Protein AF-A0A966IT15-F1 (afdb_monomer)

Solvent-accessible surface area (backbone atoms only — not comparable to full-atom values): 4476 Å² total; per-residue (Å²): 140,80,90,75,96,66,67,68,88,51,68,65,27,53,52,45,51,52,51,49,62,70,33,67,91,46,103,55,92,79,84,82,83,88,76,76,46,40,56,90,46,38,84,85,42,72,93,58,76,58,40,57,64,69,58,53,53,54,49,54,54,52,52,54,61,71,74,104

Radius of gyration: 14.48 Å; Cα contacts (8 Å, |Δi|>4): 36; chains: 1; bounding box: 33×26×35 Å

Sequence (68 aa):
ASLSLSAGTFVCNHVFYAVQHFCRDKNVQSGFIHVPLMESQKDEFPGLPTLNLEVLVKAIKAVIKALS

Mean predicted aligned error: 2.58 Å

Foldseek 3Di:
DDDDPDPDDDPQVVVQVVVCVVCVPPPDDGDHDDDFAAPVCCVVPPPGDHDHPVVVVVVVVVVVVVVD

Secondary structure (DSSP, 8-state):
----S---SSHHHHHHHHHHHHHTTSS--------PEEGGGTTTSTTS-EE-HHHHHHHHHHHHHHH-

pLDDT: mean 96.91, std 2.62, range [79.5, 98.56]

Structure (mmCIF, N/CA/C/O backbone):
data_AF-A0A966IT15-F1
#
_entry.id   AF-A0A966IT15-F1
#
loop_
_atom_site.group_PDB
_atom_site.id
_atom_site.type_symbol
_atom_site.label_atom_id
_atom_site.label_alt_id
_atom_site.label_comp_id
_atom_site.label_asym_id
_atom_site.label_entity_id
_atom_site.label_seq_id
_atom_site.pdbx_PDB_ins_code
_atom_site.Cartn_x
_atom_site.Cartn_y
_atom_site.Cartn_z
_atom_site.occupancy
_atom_site.B_iso_or_equiv
_atom_site.auth_seq_id
_atom_site.auth_comp_id
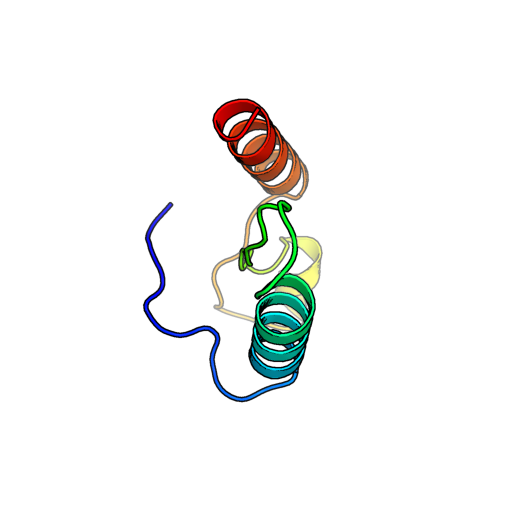_atom_site.auth_asym_id
_atom_site.auth_atom_id
_atom_site.pdbx_PDB_model_num
ATOM 1 N N . ALA A 1 1 ? 2.021 10.647 -7.799 1.00 89.19 1 ALA A N 1
ATOM 2 C CA . ALA A 1 1 ? 1.245 9.657 -7.023 1.00 89.19 1 ALA A CA 1
ATOM 3 C C . ALA A 1 1 ? -0.178 9.622 -7.565 1.00 89.19 1 ALA A C 1
ATOM 5 O O . ALA A 1 1 ? -0.613 10.630 -8.112 1.00 89.19 1 ALA A O 1
ATOM 6 N N . SER A 1 2 ? -0.875 8.496 -7.444 1.00 95.56 2 SER A N 1
ATOM 7 C CA . SER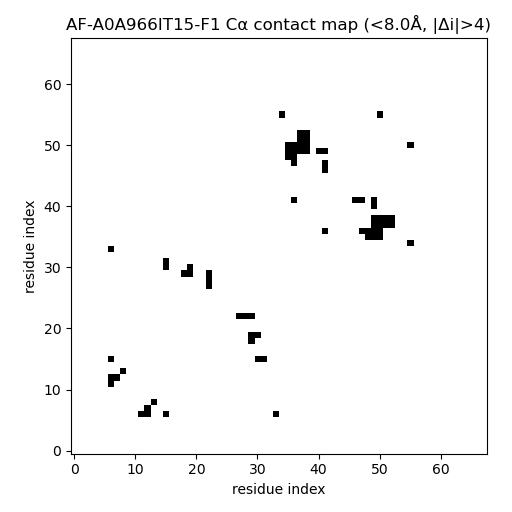 A 1 2 ? -2.262 8.325 -7.895 1.00 95.56 2 SER A CA 1
ATOM 8 C C . SER A 1 2 ? -3.029 7.441 -6.911 1.00 95.56 2 SER A C 1
ATOM 10 O O . SER A 1 2 ? -2.425 6.667 -6.168 1.00 95.56 2 SER A O 1
ATOM 12 N N . LEU A 1 3 ? -4.358 7.567 -6.894 1.00 96.62 3 LEU A N 1
ATOM 13 C CA . LEU A 1 3 ? -5.231 6.669 -6.140 1.00 96.62 3 LEU A CA 1
ATOM 14 C C . LEU A 1 3 ? -5.383 5.351 -6.906 1.00 96.62 3 LEU A C 1
ATOM 16 O O . LEU A 1 3 ? -5.755 5.364 -8.079 1.00 96.62 3 LEU A O 1
ATOM 20 N N . SER A 1 4 ? -5.128 4.225 -6.238 1.00 97.62 4 SER A N 1
ATOM 21 C CA . SER A 1 4 ? -5.471 2.908 -6.777 1.00 97.62 4 SER A CA 1
ATOM 22 C C . SER A 1 4 ? -6.851 2.483 -6.289 1.00 97.62 4 SER A C 1
ATOM 24 O O . SER A 1 4 ? -7.113 2.507 -5.089 1.00 97.62 4 SER A O 1
ATOM 26 N N . LEU A 1 5 ? -7.711 2.049 -7.211 1.00 97.69 5 LEU A N 1
ATOM 27 C CA . LEU A 1 5 ? -9.029 1.480 -6.895 1.00 97.69 5 LEU A CA 1
ATOM 28 C C . LEU A 1 5 ? -8.983 -0.045 -6.693 1.00 97.69 5 LEU A C 1
ATOM 30 O O . LEU A 1 5 ? -10.011 -0.668 -6.449 1.00 97.69 5 LEU A O 1
ATOM 34 N N . SER A 1 6 ? -7.797 -0.654 -6.794 1.00 97.50 6 SER A N 1
ATOM 35 C CA . SER A 1 6 ? -7.574 -2.072 -6.511 1.00 97.50 6 SER A CA 1
ATOM 36 C C . SER A 1 6 ? -6.193 -2.300 -5.895 1.00 97.50 6 SER A C 1
ATOM 38 O O . SER A 1 6 ? -5.185 -1.790 -6.387 1.00 97.50 6 SER A O 1
ATOM 40 N N . ALA A 1 7 ? -6.130 -3.097 -4.827 1.00 97.62 7 ALA A N 1
ATOM 41 C CA . ALA A 1 7 ? -4.873 -3.598 -4.265 1.00 97.62 7 ALA A CA 1
ATOM 42 C C . ALA A 1 7 ? -4.461 -4.959 -4.871 1.00 97.62 7 ALA A C 1
ATOM 44 O O . ALA A 1 7 ? -3.546 -5.613 -4.369 1.00 97.62 7 ALA A O 1
ATOM 45 N N . GLY A 1 8 ? -5.136 -5.391 -5.944 1.00 97.81 8 GLY A N 1
ATOM 46 C CA . GLY A 1 8 ? -4.983 -6.716 -6.540 1.00 97.81 8 GLY A CA 1
ATOM 47 C C . GLY A 1 8 ? -5.706 -7.805 -5.744 1.00 97.81 8 GLY A C 1
ATOM 48 O O . GLY A 1 8 ? -6.564 -7.526 -4.912 1.00 97.81 8 GLY A O 1
ATOM 49 N N . THR A 1 9 ? -5.363 -9.065 -6.006 1.00 98.06 9 THR A N 1
ATOM 50 C CA . THR A 1 9 ? -5.978 -10.242 -5.357 1.00 98.06 9 THR A CA 1
ATOM 51 C C . THR A 1 9 ? -4.959 -11.166 -4.691 1.00 98.06 9 THR A C 1
ATOM 53 O O . THR A 1 9 ? -5.299 -12.272 -4.281 1.00 98.06 9 THR A O 1
ATOM 56 N N . PHE A 1 10 ? -3.709 -10.715 -4.560 1.00 98.19 10 PHE A N 1
ATOM 57 C CA . PHE A 1 10 ? -2.667 -11.442 -3.839 1.00 98.19 10 PHE A CA 1
ATOM 58 C C . PHE A 1 10 ? -2.596 -11.005 -2.363 1.00 98.19 10 PHE A C 1
ATOM 60 O O . PHE A 1 10 ? -3.512 -10.364 -1.837 1.00 98.19 10 PHE A O 1
ATOM 67 N N . VAL A 1 11 ? -1.499 -1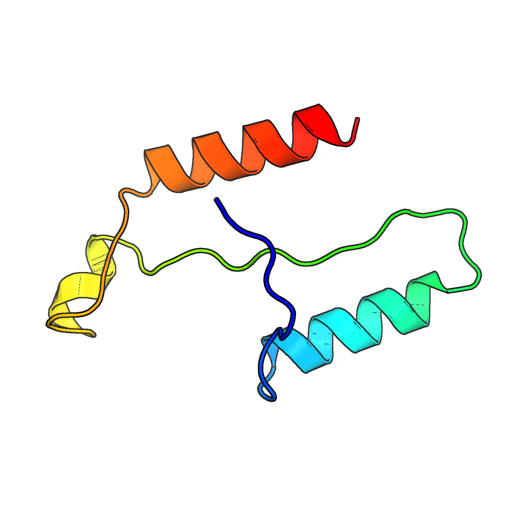1.341 -1.680 1.00 98.19 11 VAL A N 1
ATOM 68 C CA . VAL A 1 11 ? -1.335 -11.127 -0.236 1.00 98.19 11 VAL A CA 1
ATOM 69 C C . VAL A 1 11 ? -1.453 -9.660 0.194 1.00 98.19 11 VAL A C 1
ATOM 71 O O . VAL A 1 11 ? -1.980 -9.398 1.270 1.00 98.19 11 VAL A O 1
ATOM 74 N N . CYS A 1 12 ? -1.056 -8.697 -0.646 1.00 98.06 12 CYS A N 1
ATOM 75 C CA . CYS A 1 12 ? -1.198 -7.268 -0.343 1.00 98.06 12 CYS A CA 1
ATOM 76 C C . CYS A 1 12 ? -2.654 -6.897 -0.032 1.00 98.06 12 CYS A C 1
ATOM 78 O O . CYS A 1 12 ? -2.941 -6.300 1.004 1.00 98.06 12 CYS A O 1
ATOM 80 N N . ASN A 1 13 ? -3.587 -7.313 -0.896 1.00 98.56 13 ASN A N 1
ATOM 81 C CA . ASN A 1 13 ? -5.011 -7.069 -0.691 1.00 98.56 13 ASN A CA 1
ATOM 82 C C . ASN A 1 13 ? -5.567 -7.861 0.495 1.00 98.56 13 ASN A C 1
ATOM 84 O O . ASN A 1 13 ? -6.394 -7.341 1.237 1.00 98.56 13 ASN A O 1
ATOM 88 N N . HIS A 1 14 ? -5.100 -9.095 0.704 1.00 98.50 14 HIS A N 1
ATOM 89 C CA . HIS A 1 14 ? -5.505 -9.890 1.862 1.00 98.50 14 HIS A CA 1
ATOM 90 C C . HIS A 1 14 ? -5.143 -9.194 3.183 1.00 98.50 14 HIS A C 1
ATOM 92 O O . HIS A 1 14 ? -6.008 -9.022 4.041 1.00 98.50 14 HIS A O 1
ATOM 98 N N . VAL A 1 15 ? -3.894 -8.737 3.326 1.00 98.56 15 VAL A N 1
ATOM 99 C CA . VAL A 1 15 ? -3.429 -8.018 4.522 1.00 98.56 15 VAL A CA 1
ATOM 100 C C . VAL A 1 15 ? -4.175 -6.698 4.680 1.00 98.56 15 VAL A C 1
ATOM 102 O O . VAL A 1 15 ? -4.645 -6.395 5.776 1.00 98.56 15 VAL A O 1
ATOM 105 N N . PHE A 1 16 ? -4.341 -5.937 3.592 1.00 98.50 16 PHE A N 1
ATOM 106 C CA . PHE A 1 16 ? -5.121 -4.703 3.616 1.00 98.50 16 PHE A CA 1
ATOM 107 C C . PHE A 1 16 ? -6.541 -4.952 4.135 1.00 98.50 16 PHE A C 1
ATOM 109 O O . PHE A 1 16 ? -6.954 -4.317 5.104 1.00 98.50 16 PHE A O 1
ATOM 116 N N . TYR A 1 17 ? -7.258 -5.920 3.560 1.00 98.50 17 TYR A N 1
ATOM 117 C CA . TYR A 1 17 ? -8.611 -6.271 3.982 1.00 98.50 17 TYR A CA 1
ATOM 118 C C . TYR A 1 17 ? -8.662 -6.717 5.447 1.00 98.50 17 TYR A C 1
ATOM 120 O O . TYR A 1 17 ? -9.512 -6.246 6.199 1.00 98.50 17 TYR A O 1
ATOM 128 N N . ALA A 1 18 ? -7.744 -7.588 5.875 1.00 98.50 18 ALA A N 1
ATOM 129 C CA . ALA A 1 18 ? -7.704 -8.094 7.244 1.00 98.50 18 ALA A CA 1
ATOM 130 C C . ALA A 1 18 ? -7.492 -6.968 8.270 1.00 98.50 18 ALA A C 1
ATOM 132 O O . ALA A 1 18 ? -8.180 -6.932 9.290 1.00 98.50 18 ALA A O 1
ATOM 133 N N . VAL A 1 19 ? -6.594 -6.018 7.984 1.00 98.44 19 VAL A N 1
ATOM 134 C CA . VAL A 1 19 ? -6.352 -4.852 8.849 1.00 98.44 19 VAL A CA 1
ATOM 135 C C . VAL A 1 19 ? -7.572 -3.934 8.886 1.00 98.44 19 VAL A C 1
ATOM 137 O O . VAL A 1 19 ? -7.997 -3.545 9.972 1.00 98.44 19 VAL A O 1
ATOM 140 N N . GLN A 1 20 ? -8.174 -3.627 7.732 1.00 98.12 20 GLN A N 1
ATOM 141 C CA . GLN A 1 20 ? -9.401 -2.821 7.674 1.00 98.12 20 GLN A CA 1
ATOM 142 C C . GLN A 1 20 ? -10.529 -3.471 8.481 1.00 98.12 20 GLN A C 1
ATOM 144 O O . GLN A 1 20 ? -11.182 -2.814 9.289 1.00 98.12 20 GLN A O 1
ATOM 149 N N . HIS A 1 21 ? -10.723 -4.780 8.312 1.00 98.25 21 HIS A N 1
ATOM 150 C CA . HIS A 1 21 ? -11.735 -5.536 9.038 1.00 98.25 21 HIS A CA 1
ATOM 151 C C . HIS A 1 21 ? -11.473 -5.527 10.547 1.00 98.25 21 HIS A C 1
ATOM 153 O O . HIS A 1 21 ? -12.381 -5.266 11.333 1.00 98.25 21 HIS A O 1
ATOM 159 N N . PHE A 1 22 ? -10.223 -5.743 10.961 1.00 98.25 22 PHE A N 1
ATOM 160 C CA . PHE A 1 22 ? -9.835 -5.697 12.366 1.00 98.25 22 PHE A CA 1
ATOM 161 C C . PHE A 1 22 ? -10.041 -4.309 12.991 1.00 98.25 22 PHE A C 1
ATOM 163 O O . PHE A 1 22 ? -10.414 -4.214 14.162 1.00 98.25 22 PHE A O 1
ATOM 170 N N . CYS A 1 23 ? -9.795 -3.234 12.243 1.00 98.25 23 CYS A N 1
ATOM 171 C CA . CYS A 1 23 ? -9.929 -1.859 12.723 1.00 98.25 23 CYS A CA 1
ATOM 172 C C . CYS A 1 23 ? -11.350 -1.290 12.609 1.00 98.25 23 CYS A C 1
ATOM 174 O O . CYS A 1 23 ? -11.573 -0.196 13.113 1.00 98.25 23 CYS A O 1
ATOM 176 N N . ARG A 1 24 ? -12.305 -2.015 12.010 1.00 97.38 24 ARG A N 1
ATOM 177 C CA . ARG A 1 24 ? -13.670 -1.537 11.719 1.00 97.38 24 ARG A CA 1
ATOM 178 C C . ARG A 1 24 ? -14.359 -0.840 12.896 1.00 97.38 24 ARG A C 1
ATOM 180 O O . ARG A 1 24 ? -14.966 0.206 12.705 1.00 97.38 24 ARG A O 1
ATOM 187 N N . ASP A 1 25 ? -14.245 -1.415 14.090 1.00 97.62 25 ASP A N 1
ATOM 188 C CA . ASP A 1 25 ? -14.911 -0.919 15.303 1.00 97.62 25 ASP A CA 1
ATOM 189 C C . ASP A 1 25 ? -13.930 -0.227 16.267 1.00 97.62 25 ASP A C 1
ATOM 191 O O . ASP A 1 25 ? -14.210 -0.048 17.453 1.00 97.62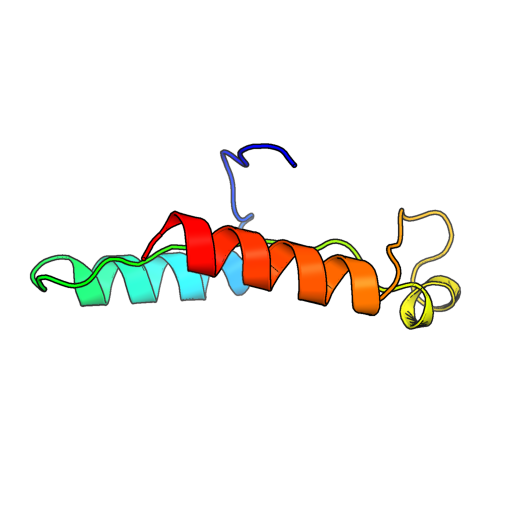 25 ASP A O 1
ATOM 195 N N . LYS A 1 26 ? -12.737 0.133 15.779 1.00 97.44 26 LYS A N 1
ATOM 196 C CA . LYS A 1 26 ? -11.694 0.816 16.550 1.00 97.44 26 LYS A CA 1
ATOM 197 C C . LYS A 1 26 ? -11.577 2.259 16.077 1.00 97.44 26 LYS A C 1
ATOM 199 O O . LYS A 1 26 ? -11.658 2.540 14.887 1.00 97.44 26 LYS A O 1
ATOM 204 N N . ASN A 1 27 ? -11.288 3.177 16.998 1.00 96.38 27 ASN A N 1
ATOM 205 C CA . ASN A 1 27 ? -10.976 4.565 16.650 1.00 96.38 27 ASN A CA 1
ATOM 206 C C . ASN A 1 27 ? -9.521 4.699 16.156 1.00 96.38 27 ASN A C 1
ATOM 208 O O . ASN A 1 27 ? -8.704 5.383 16.770 1.00 96.38 27 ASN A O 1
ATOM 212 N N . VAL A 1 28 ? -9.174 3.962 15.098 1.00 95.94 28 VAL A N 1
ATOM 213 C CA . VAL A 1 28 ? -7.830 3.910 14.512 1.00 95.94 28 VAL A CA 1
ATOM 214 C C . VAL A 1 28 ? -7.948 4.016 12.996 1.00 95.94 28 VAL A C 1
ATOM 216 O O . VAL A 1 28 ? -8.632 3.217 12.358 1.00 95.94 28 VAL A O 1
ATOM 219 N N . GLN A 1 29 ? -7.247 4.981 12.404 1.00 93.94 29 GLN A N 1
ATOM 220 C CA . GLN A 1 29 ? -7.139 5.093 10.952 1.00 93.94 29 GLN A CA 1
ATOM 221 C C . GLN A 1 29 ? -6.245 3.977 10.406 1.00 93.94 29 GLN A C 1
ATOM 223 O O . GLN A 1 29 ? -5.171 3.703 10.940 1.00 93.94 29 GLN A O 1
ATOM 228 N N . SER A 1 30 ? -6.673 3.335 9.322 1.00 95.44 30 SER A N 1
ATOM 229 C CA . SER A 1 30 ? -5.889 2.303 8.643 1.00 95.44 30 SER A CA 1
ATOM 230 C C . SER A 1 30 ? -5.974 2.477 7.129 1.00 95.44 30 SER A C 1
ATOM 232 O O . SER A 1 30 ? -6.971 2.974 6.610 1.00 95.44 30 SER A O 1
ATOM 234 N N . GLY A 1 31 ? -4.934 2.059 6.406 1.00 95.62 31 GLY A N 1
ATOM 235 C CA . GLY A 1 31 ? -4.839 2.200 4.952 1.00 95.62 31 GLY A CA 1
ATOM 236 C C . GLY A 1 31 ? -3.748 1.311 4.357 1.00 95.62 31 GLY A C 1
ATOM 237 O O . GLY A 1 31 ? -3.086 0.570 5.083 1.00 95.62 31 GLY A O 1
ATOM 238 N N . PHE A 1 32 ? -3.561 1.384 3.039 1.00 97.62 32 PHE A N 1
ATOM 239 C CA . PHE A 1 32 ? -2.527 0.632 2.325 1.00 97.62 32 PHE A CA 1
ATOM 240 C C . PHE A 1 32 ? -1.940 1.461 1.183 1.00 97.62 32 PHE A C 1
ATOM 242 O O . PHE A 1 32 ? -2.660 2.195 0.507 1.00 97.62 32 PHE A O 1
ATOM 249 N N . ILE A 1 33 ? -0.630 1.342 0.963 1.00 97.56 33 ILE A N 1
ATOM 250 C CA . ILE A 1 33 ? 0.102 2.076 -0.073 1.00 97.56 33 ILE A CA 1
ATOM 251 C C . ILE A 1 33 ? 0.982 1.079 -0.821 1.00 97.56 33 ILE A C 1
ATOM 253 O O . ILE A 1 33 ? 1.825 0.422 -0.216 1.00 97.56 33 ILE A O 1
ATOM 257 N N . HIS A 1 34 ? 0.813 0.993 -2.140 1.00 97.56 34 HIS A N 1
ATOM 258 C CA . HIS A 1 34 ? 1.782 0.319 -2.999 1.00 97.56 34 HIS A CA 1
ATOM 259 C C . HIS A 1 34 ? 2.928 1.263 -3.356 1.00 97.56 34 HIS A C 1
ATOM 261 O O . HIS A 1 34 ? 2.718 2.450 -3.613 1.00 97.56 34 HIS A O 1
ATOM 267 N N . VAL A 1 35 ? 4.131 0.703 -3.430 1.00 96.88 35 VAL A N 1
ATOM 268 C CA . VAL A 1 35 ? 5.320 1.365 -3.967 1.00 96.88 35 VAL A CA 1
ATOM 269 C C . VAL A 1 35 ? 5.798 0.626 -5.220 1.00 96.88 35 VAL A C 1
ATOM 271 O O . VAL A 1 35 ? 5.606 -0.589 -5.303 1.00 96.88 35 VAL A O 1
ATOM 274 N N . PRO A 1 36 ? 6.377 1.329 -6.211 1.00 96.44 36 PRO A N 1
ATOM 275 C CA . PRO A 1 36 ? 7.001 0.682 -7.360 1.00 96.44 36 PRO A CA 1
ATOM 276 C C . PRO A 1 36 ? 8.259 -0.095 -6.948 1.00 96.44 36 PRO A C 1
ATOM 278 O O . PRO A 1 36 ? 8.748 0.028 -5.824 1.00 96.44 36 PRO A O 1
ATOM 281 N N . LEU A 1 37 ? 8.795 -0.864 -7.896 1.00 98.00 37 LEU A N 1
ATOM 282 C CA . LEU A 1 37 ? 10.057 -1.583 -7.742 1.00 98.00 37 LEU A CA 1
ATOM 283 C C . LEU A 1 37 ? 11.213 -0.627 -7.431 1.00 98.00 37 LEU A C 1
ATOM 285 O O . LEU A 1 37 ? 11.247 0.510 -7.909 1.00 98.00 37 LEU A O 1
ATOM 289 N N . MET A 1 38 ? 12.191 -1.107 -6.669 1.00 97.75 38 MET A N 1
ATOM 290 C CA . MET A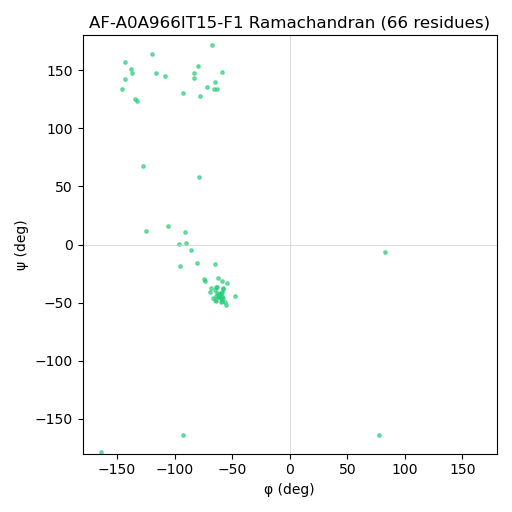 1 38 ? 13.438 -0.378 -6.454 1.00 97.75 38 MET A CA 1
ATOM 291 C C . MET A 1 38 ? 14.380 -0.545 -7.646 1.00 97.75 38 MET A C 1
ATOM 293 O O . MET A 1 38 ? 14.358 -1.565 -8.332 1.00 97.75 38 MET A O 1
ATOM 297 N N . GLU A 1 39 ? 15.270 0.423 -7.862 1.00 97.19 39 GLU A N 1
ATOM 298 C CA . GLU A 1 39 ? 16.329 0.315 -8.880 1.00 97.19 39 GLU A CA 1
ATOM 299 C C . GLU A 1 39 ? 17.193 -0.945 -8.714 1.00 97.19 39 GLU A C 1
ATOM 301 O O . GLU A 1 39 ? 17.584 -1.543 -9.712 1.00 97.19 39 GLU A O 1
ATOM 306 N N . SER A 1 40 ? 17.417 -1.406 -7.479 1.00 97.00 40 SER A N 1
ATOM 307 C CA . SER A 1 40 ? 18.146 -2.649 -7.186 1.00 97.00 40 SER A CA 1
ATOM 308 C C . SER A 1 40 ? 17.453 -3.918 -7.689 1.00 97.00 40 SER A C 1
ATOM 310 O O . SER A 1 40 ? 18.095 -4.956 -7.787 1.00 97.00 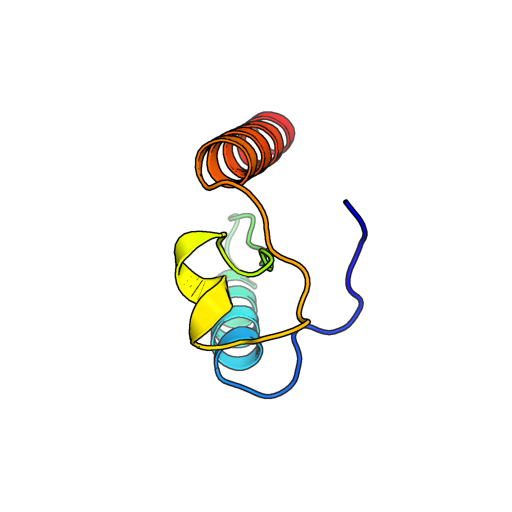40 SER A O 1
ATOM 312 N N . GLN A 1 41 ? 16.160 -3.848 -8.011 1.00 97.75 41 GLN A N 1
ATOM 313 C CA . GLN A 1 41 ? 15.373 -4.972 -8.527 1.00 97.75 41 GLN A CA 1
ATOM 314 C C . GLN A 1 41 ? 15.281 -4.961 -10.059 1.00 97.75 41 GLN A C 1
ATOM 316 O O . GLN A 1 41 ? 14.630 -5.822 -10.647 1.00 97.75 41 GLN A O 1
ATOM 321 N N . LYS A 1 42 ? 15.909 -3.988 -10.729 1.00 97.06 42 LYS A N 1
ATOM 322 C CA . LYS A 1 42 ? 15.797 -3.802 -12.181 1.00 97.06 42 LYS A CA 1
ATOM 323 C C . LYS A 1 42 ? 16.225 -5.034 -12.982 1.00 97.06 42 LYS A C 1
ATOM 325 O O . LYS A 1 42 ? 15.601 -5.331 -13.996 1.00 97.06 42 LYS A O 1
ATOM 330 N N . ASP A 1 43 ? 17.260 -5.737 -12.528 1.00 97.38 43 ASP A N 1
ATOM 331 C CA . ASP A 1 43 ? 17.797 -6.904 -13.236 1.00 97.38 43 ASP A CA 1
ATOM 332 C C . ASP A 1 43 ? 16.883 -8.133 -13.106 1.00 97.38 43 ASP A C 1
ATOM 334 O O . ASP A 1 43 ? 16.785 -8.930 -14.035 1.00 97.38 43 ASP A O 1
ATOM 338 N N . GLU A 1 44 ? 16.163 -8.260 -11.987 1.00 97.94 44 GLU A N 1
ATOM 339 C CA . GLU A 1 44 ? 15.152 -9.307 -11.778 1.00 97.94 44 GLU A CA 1
ATOM 340 C C . GLU A 1 44 ? 13.868 -9.023 -12.580 1.00 97.94 44 GLU A C 1
ATOM 342 O O . GLU A 1 44 ? 13.186 -9.947 -13.024 1.00 97.94 44 GLU A O 1
ATOM 347 N N . PHE A 1 45 ? 13.561 -7.742 -12.819 1.00 96.94 45 PHE A N 1
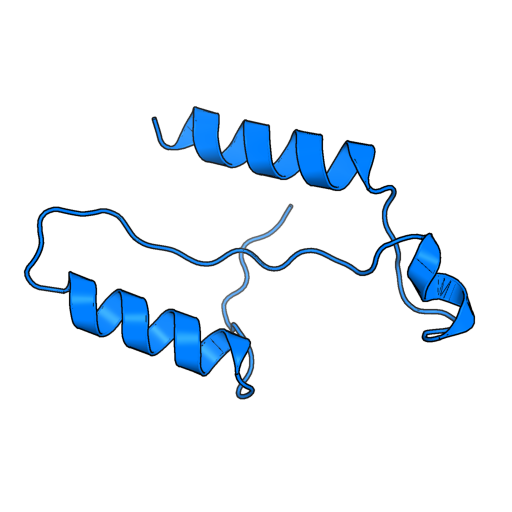ATOM 348 C CA . PHE A 1 45 ? 12.339 -7.285 -13.486 1.00 96.94 45 PHE A CA 1
ATOM 349 C C . PHE A 1 45 ? 12.632 -6.344 -14.672 1.00 96.94 45 PHE A C 1
ATOM 351 O O . PHE A 1 45 ? 12.300 -5.151 -14.632 1.00 96.94 45 PHE A O 1
ATOM 358 N N . PRO A 1 46 ? 13.240 -6.855 -15.758 1.00 95.75 46 PRO A N 1
ATOM 359 C CA . PRO A 1 46 ? 13.683 -6.030 -16.873 1.00 95.75 46 PRO A CA 1
ATOM 360 C C . PRO A 1 46 ? 12.509 -5.339 -17.580 1.00 95.75 46 PRO A C 1
ATOM 362 O O . PRO A 1 46 ? 11.497 -5.953 -17.913 1.00 95.75 46 PRO A O 1
ATOM 365 N N . GLY A 1 47 ? 12.665 -4.039 -17.842 1.00 95.56 47 GLY A N 1
ATOM 366 C CA . GLY A 1 47 ? 11.680 -3.220 -18.560 1.00 95.56 47 GLY A CA 1
ATOM 367 C C . GLY A 1 47 ? 10.532 -2.678 -17.702 1.00 95.56 47 GLY A C 1
ATOM 368 O O . GLY A 1 47 ? 9.758 -1.858 -18.197 1.00 95.56 47 GLY A O 1
ATOM 369 N N . LEU A 1 48 ? 10.431 -3.072 -16.428 1.00 97.50 48 LEU A N 1
ATOM 370 C CA . LEU A 1 48 ? 9.455 -2.499 -15.501 1.00 97.50 48 LEU A CA 1
ATOM 371 C C . LEU A 1 48 ? 9.964 -1.184 -14.883 1.00 97.50 48 LEU A C 1
ATOM 373 O O . LEU A 1 48 ? 11.170 -1.015 -14.683 1.00 97.50 48 LEU A O 1
ATOM 377 N N . PRO A 1 49 ? 9.062 -0.229 -14.580 1.00 96.62 49 PRO A N 1
ATOM 378 C CA . PRO A 1 49 ? 9.447 1.034 -13.968 1.00 96.62 49 PRO A CA 1
ATOM 379 C C . PRO A 1 49 ? 9.984 0.809 -12.553 1.00 96.62 49 PRO A C 1
ATOM 381 O O . PRO A 1 49 ? 9.364 0.123 -11.737 1.00 96.62 49 PRO A O 1
ATOM 384 N N . THR A 1 50 ? 11.109 1.449 -12.255 1.00 97.75 50 THR A N 1
ATOM 385 C CA . THR A 1 50 ? 11.745 1.437 -10.938 1.00 97.75 50 THR A CA 1
ATOM 386 C C . THR A 1 50 ? 11.849 2.848 -10.364 1.00 97.75 50 THR A C 1
ATOM 388 O O . THR A 1 50 ? 11.690 3.846 -11.072 1.00 97.75 50 THR A O 1
ATOM 391 N N . LEU A 1 51 ? 12.103 2.941 -9.061 1.00 97.50 51 LEU A N 1
ATOM 392 C CA . LEU A 1 51 ? 12.352 4.196 -8.363 1.00 97.50 51 LEU A CA 1
ATOM 393 C C . LEU A 1 51 ? 13.518 4.045 -7.380 1.00 97.50 51 LEU A C 1
ATOM 395 O O . LEU A 1 51 ? 13.709 2.987 -6.776 1.00 97.50 51 LEU A O 1
ATOM 399 N N . ASN A 1 52 ? 14.272 5.123 -7.177 1.00 97.69 52 ASN A N 1
ATOM 400 C CA . ASN A 1 52 ? 15.321 5.161 -6.168 1.00 97.69 52 ASN A CA 1
ATOM 401 C C . ASN A 1 52 ? 14.739 5.045 -4.743 1.00 97.69 52 ASN A C 1
ATOM 403 O O . ASN A 1 52 ? 13.717 5.665 -4.419 1.00 97.69 52 ASN A O 1
ATOM 407 N N . LEU A 1 53 ? 15.412 4.281 -3.875 1.00 97.69 53 LEU A N 1
ATOM 408 C CA . LEU A 1 53 ? 14.971 4.022 -2.501 1.00 97.69 53 LEU A CA 1
ATOM 409 C C . LEU A 1 53 ? 14.795 5.310 -1.682 1.00 97.69 53 LEU A C 1
ATOM 411 O O . LEU A 1 53 ? 13.831 5.429 -0.925 1.00 97.69 53 LEU A O 1
ATOM 415 N N . GLU A 1 54 ? 15.670 6.302 -1.846 1.00 98.06 54 GLU A N 1
ATOM 416 C CA . GLU A 1 54 ? 15.569 7.564 -1.104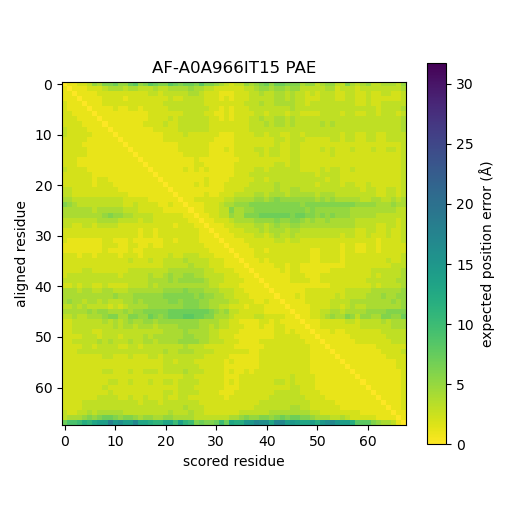 1.00 98.06 54 GLU A CA 1
ATOM 417 C C . GLU A 1 54 ? 14.287 8.325 -1.455 1.00 98.06 54 GLU A C 1
ATOM 419 O O . GLU A 1 54 ? 13.641 8.918 -0.584 1.00 98.06 54 GLU A O 1
ATOM 424 N N . VAL A 1 55 ? 13.871 8.257 -2.722 1.00 97.94 55 VAL A N 1
ATOM 425 C CA . VAL A 1 55 ? 12.627 8.877 -3.186 1.00 97.94 55 VAL A CA 1
ATOM 426 C C . VAL A 1 55 ? 11.418 8.142 -2.606 1.00 97.94 55 VAL A C 1
ATOM 428 O O . VAL A 1 55 ? 10.485 8.803 -2.144 1.00 97.94 55 VAL A O 1
ATOM 431 N N . LEU A 1 56 ? 11.448 6.804 -2.546 1.00 97.81 56 LEU A N 1
ATOM 432 C CA . LEU A 1 56 ? 10.402 6.008 -1.888 1.00 97.81 56 LEU A CA 1
ATOM 433 C C . LEU A 1 56 ? 10.259 6.386 -0.411 1.00 97.81 56 LEU A C 1
ATOM 435 O O . LEU A 1 56 ? 9.157 6.688 0.051 1.00 97.81 56 LEU A O 1
ATOM 439 N N . VAL A 1 57 ? 11.373 6.449 0.321 1.00 98.00 57 VAL A N 1
ATOM 440 C CA . VAL A 1 57 ? 11.381 6.828 1.742 1.00 98.00 57 VAL A CA 1
ATOM 441 C C . VAL A 1 57 ? 10.844 8.247 1.934 1.00 98.00 57 VAL A C 1
ATOM 443 O O . VAL A 1 57 ? 10.012 8.480 2.816 1.00 98.00 57 VAL A O 1
ATOM 446 N N . LYS A 1 58 ? 11.279 9.202 1.103 1.00 98.31 58 LYS A N 1
ATOM 447 C CA . LYS A 1 58 ? 10.782 10.585 1.140 1.00 98.31 58 LYS A CA 1
ATOM 448 C C . LYS A 1 58 ? 9.274 10.649 0.886 1.00 98.31 58 LYS A C 1
ATOM 450 O O . LYS A 1 58 ? 8.580 11.385 1.588 1.00 98.31 58 LYS A O 1
ATOM 455 N N . ALA A 1 59 ? 8.764 9.873 -0.071 1.00 97.38 59 ALA A N 1
ATOM 456 C CA . ALA A 1 59 ? 7.342 9.826 -0.393 1.00 97.38 59 ALA A CA 1
ATOM 457 C C . ALA A 1 59 ? 6.509 9.273 0.773 1.00 97.38 59 ALA A C 1
ATOM 459 O O . ALA A 1 59 ? 5.535 9.907 1.175 1.00 97.38 59 ALA A O 1
ATOM 460 N N . ILE A 1 60 ? 6.918 8.151 1.375 1.00 97.12 60 ILE A N 1
ATOM 461 C CA . ILE A 1 60 ? 6.198 7.563 2.517 1.00 97.12 60 ILE A CA 1
ATOM 462 C C . ILE A 1 60 ? 6.207 8.501 3.730 1.00 97.12 60 ILE A C 1
ATOM 464 O O . ILE A 1 60 ? 5.164 8.705 4.351 1.00 97.12 60 ILE A O 1
ATOM 468 N N . LYS A 1 61 ? 7.338 9.157 4.024 1.00 98.00 61 LYS A N 1
ATOM 469 C CA . LYS A 1 61 ? 7.403 10.185 5.079 1.00 98.00 61 LYS A CA 1
ATOM 470 C C . LYS A 1 61 ? 6.431 11.340 4.823 1.00 98.00 61 LYS A C 1
ATOM 472 O O . LYS A 1 61 ? 5.793 11.810 5.762 1.00 98.00 61 LYS A O 1
ATOM 477 N N . ALA A 1 62 ? 6.309 11.790 3.57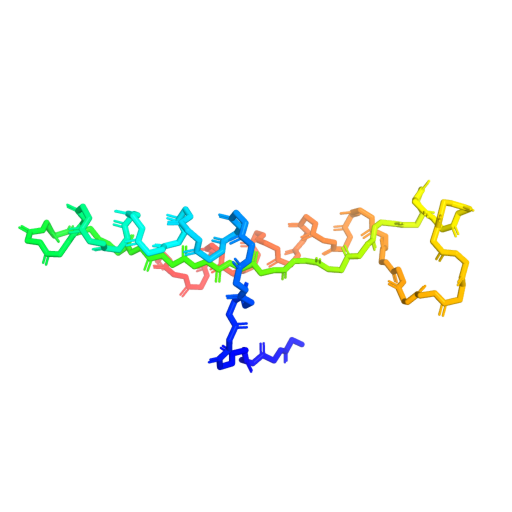3 1.00 97.94 62 ALA A N 1
ATOM 478 C CA . ALA A 1 62 ? 5.370 12.847 3.209 1.00 97.94 62 ALA A CA 1
ATOM 479 C C . ALA A 1 62 ? 3.909 12.414 3.405 1.00 97.94 62 ALA A C 1
ATOM 481 O O . ALA A 1 62 ? 3.117 13.207 3.905 1.00 97.94 62 ALA A O 1
ATOM 482 N N . VAL A 1 63 ? 3.566 11.161 3.077 1.00 96.19 63 VAL A N 1
ATOM 483 C CA . VAL A 1 63 ? 2.216 10.623 3.314 1.00 96.19 63 VAL A CA 1
ATOM 484 C C . VAL A 1 63 ? 1.904 10.559 4.806 1.00 96.19 63 VAL A C 1
ATOM 486 O O . VAL A 1 63 ? 0.868 11.065 5.219 1.00 96.19 63 VAL A O 1
ATOM 489 N N . ILE A 1 64 ? 2.805 10.008 5.624 1.00 95.56 64 ILE A N 1
ATOM 490 C CA . ILE A 1 64 ? 2.598 9.921 7.079 1.00 95.56 64 ILE A CA 1
ATOM 491 C C . ILE A 1 64 ? 2.394 11.320 7.678 1.00 95.56 64 ILE A C 1
ATOM 493 O O . ILE A 1 64 ? 1.458 11.520 8.443 1.00 95.56 64 ILE A O 1
ATOM 497 N N . LYS A 1 65 ? 3.212 12.302 7.274 1.00 97.31 65 LYS A N 1
ATOM 498 C CA . LYS A 1 65 ? 3.082 13.699 7.720 1.00 97.31 65 LYS A CA 1
ATOM 499 C C . LYS A 1 65 ? 1.754 14.351 7.307 1.00 97.31 65 LYS A C 1
ATOM 501 O O . LYS A 1 65 ? 1.303 15.272 7.970 1.00 97.31 65 LYS A O 1
ATOM 506 N N . ALA A 1 66 ? 1.158 13.932 6.195 1.00 96.00 66 ALA A N 1
ATOM 507 C CA . ALA A 1 66 ? -0.128 14.463 5.746 1.00 96.00 66 ALA A CA 1
ATOM 508 C C . ALA A 1 66 ? -1.331 13.834 6.474 1.00 96.00 66 ALA A C 1
ATOM 510 O O . ALA A 1 66 ? -2.434 14.363 6.374 1.00 96.00 66 ALA A O 1
ATOM 511 N N . LEU A 1 67 ? -1.128 12.701 7.157 1.00 91.50 67 LEU A N 1
ATOM 512 C CA . LEU A 1 67 ? -2.152 11.994 7.935 1.00 91.50 67 LEU A CA 1
ATOM 513 C C . LEU A 1 67 ? -2.135 12.365 9.425 1.00 91.50 67 LEU A C 1
ATOM 515 O O . LEU A 1 67 ? -3.107 12.081 10.121 1.00 91.50 67 LEU A O 1
ATOM 519 N N . SER A 1 68 ? -1.029 12.945 9.902 1.00 79.50 68 SER A N 1
ATOM 520 C CA . SER A 1 68 ? -0.839 13.426 11.277 1.00 79.50 68 SER A CA 1
ATOM 521 C C . SER A 1 68 ? -1.457 14.791 11.530 1.00 79.50 68 SER A C 1
ATOM 523 O O . SER A 1 68 ? -1.293 15.656 10.640 1.00 79.50 68 SER A O 1
#